Protein AF-A0A433RAN8-F1 (afdb_monomer_lite)

Sequence (89 aa):
MQFVTTPGVERLGSRDWNLIITIVTRLYQDNEYFLSFEAKTGNTVVTDGNENHLCTIDKLIFPPYVKVWAIYGDDGNSKYYTFLLPEEY

pLDDT: mean 94.04, std 3.19, range [83.56, 97.75]

Foldseek 3Di:
DAEAEDPVDVVQDWPDPPVVVVVVVVVVVVVQFKWKWADDPQWTFIDSVVPHGDDIGNHGGTDHPFMWMWGWDDPPPDTYTYIYGPVVD

Radius of gyration: 12.11 Å; chains: 1; bounding box: 30×25×30 Å

Structure (mmCIF, N/CA/C/O backbone):
data_AF-A0A433RAN8-F1
#
_entry.id   AF-A0A433RAN8-F1
#
loop_
_atom_site.group_PDB
_atom_site.id
_atom_site.type_symbol
_atom_site.label_ato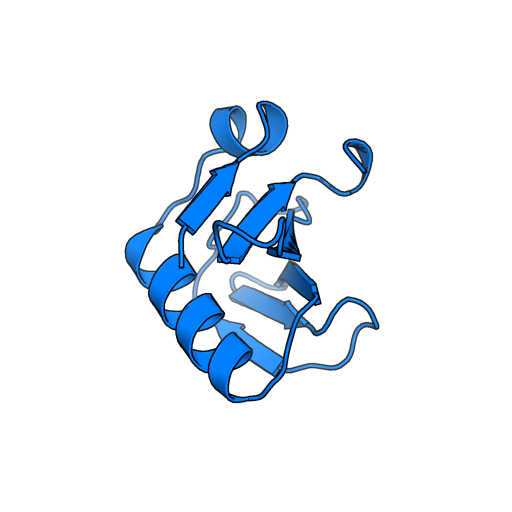m_id
_atom_site.label_alt_id
_atom_site.label_comp_id
_atom_site.label_asym_id
_atom_site.label_entity_id
_atom_site.label_seq_id
_atom_site.pdbx_PDB_ins_code
_atom_site.Cartn_x
_atom_site.Cartn_y
_atom_site.Cartn_z
_atom_site.occupancy
_atom_site.B_iso_or_equiv
_atom_site.auth_seq_id
_atom_site.auth_comp_id
_atom_site.auth_asym_id
_atom_site.auth_atom_id
_atom_site.pdbx_PDB_model_num
ATOM 1 N N . MET A 1 1 ? 12.404 -5.909 -6.138 1.00 85.25 1 MET A N 1
ATOM 2 C CA . MET A 1 1 ? 11.548 -4.736 -5.880 1.00 85.25 1 MET A CA 1
ATOM 3 C C . MET A 1 1 ? 12.056 -4.086 -4.612 1.00 85.25 1 MET A C 1
ATOM 5 O O . MET A 1 1 ? 12.256 -4.803 -3.639 1.00 85.25 1 MET A O 1
ATOM 9 N N . GLN A 1 2 ? 12.369 -2.795 -4.661 1.00 93.31 2 GLN A N 1
ATOM 10 C CA . GLN A 1 2 ? 12.814 -2.034 -3.494 1.00 93.31 2 GLN A CA 1
ATOM 11 C C . GLN A 1 2 ? 11.610 -1.401 -2.789 1.00 93.31 2 GLN A C 1
ATOM 13 O O . GLN A 1 2 ? 10.573 -1.174 -3.409 1.00 93.31 2 GLN A O 1
ATOM 18 N N . PHE A 1 3 ? 11.757 -1.113 -1.501 1.00 94.56 3 PHE A N 1
ATOM 19 C CA . PHE A 1 3 ? 10.747 -0.423 -0.708 1.00 94.56 3 PHE A CA 1
ATOM 20 C C . PHE A 1 3 ? 11.412 0.769 -0.041 1.00 94.56 3 PHE A C 1
ATOM 22 O O . PHE A 1 3 ? 12.411 0.602 0.658 1.00 94.56 3 PHE A O 1
ATOM 29 N N . VAL A 1 4 ? 10.881 1.955 -0.300 1.00 94.94 4 VAL A N 1
ATOM 30 C CA . VAL A 1 4 ? 11.403 3.217 0.220 1.00 94.94 4 VAL A CA 1
ATOM 31 C C . VAL A 1 4 ? 10.298 3.942 0.971 1.00 94.94 4 VAL A C 1
ATOM 33 O O . VAL A 1 4 ? 9.119 3.780 0.668 1.00 94.94 4 VAL A O 1
ATOM 36 N N . THR A 1 5 ? 10.670 4.716 1.978 1.00 95.81 5 THR A N 1
ATOM 37 C CA . THR A 1 5 ? 9.742 5.417 2.867 1.00 95.81 5 THR A CA 1
ATOM 38 C C . THR A 1 5 ? 10.085 6.894 2.897 1.00 95.81 5 THR A C 1
ATOM 40 O O . THR A 1 5 ? 11.258 7.260 2.920 1.00 95.81 5 THR A O 1
ATOM 43 N N . THR A 1 6 ? 9.076 7.756 2.916 1.00 96.69 6 THR A N 1
ATOM 44 C CA . THR A 1 6 ? 9.275 9.170 3.238 1.00 96.69 6 THR A CA 1
ATOM 45 C C . THR A 1 6 ? 9.546 9.355 4.734 1.00 96.69 6 THR A C 1
ATOM 47 O O . THR A 1 6 ? 9.151 8.513 5.552 1.00 96.69 6 THR A O 1
ATOM 50 N N . PRO A 1 7 ? 10.150 10.487 5.142 1.00 95.75 7 PRO A N 1
ATOM 51 C CA . PRO A 1 7 ? 10.364 10.787 6.555 1.00 95.75 7 PRO A CA 1
ATOM 52 C C . PRO A 1 7 ? 9.076 10.785 7.394 1.00 95.75 7 PRO A C 1
ATOM 54 O O . PRO A 1 7 ? 9.128 10.480 8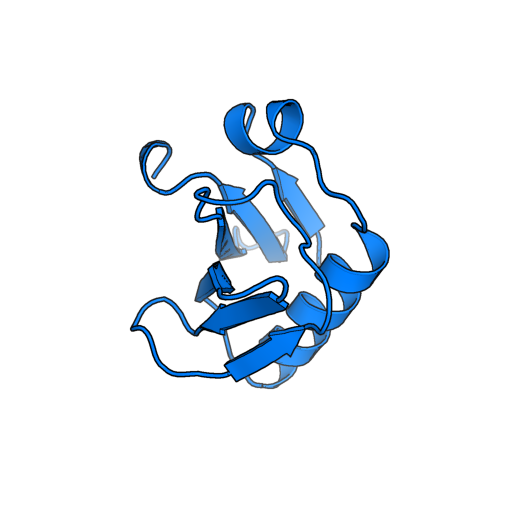.586 1.00 95.75 7 PRO A O 1
ATOM 57 N N . GLY A 1 8 ? 7.920 11.140 6.819 1.00 94.81 8 GLY A N 1
ATOM 58 C CA . GLY A 1 8 ? 6.622 11.055 7.488 1.00 94.81 8 GLY A CA 1
ATOM 59 C C . GLY A 1 8 ? 6.268 9.627 7.890 1.00 94.81 8 GLY A C 1
ATOM 60 O O . GLY A 1 8 ? 5.973 9.378 9.061 1.00 94.81 8 GLY A O 1
ATOM 61 N N . VAL A 1 9 ? 6.382 8.679 6.958 1.00 95.38 9 VAL A N 1
ATOM 62 C CA . VAL A 1 9 ? 6.104 7.258 7.218 1.00 95.38 9 VAL A CA 1
ATOM 63 C C . VAL A 1 9 ? 7.158 6.628 8.130 1.00 95.38 9 VAL A C 1
ATOM 65 O O . VAL A 1 9 ? 6.809 5.832 9.002 1.00 95.38 9 VAL A O 1
ATOM 68 N N . GLU A 1 10 ? 8.432 7.009 8.005 1.00 94.19 10 GLU A N 1
ATOM 69 C CA . GLU A 1 10 ? 9.487 6.547 8.920 1.00 94.19 10 GLU A CA 1
ATOM 70 C C . GLU A 1 10 ? 9.203 6.941 10.371 1.00 94.19 10 GLU A C 1
ATOM 72 O O . GLU A 1 10 ? 9.313 6.109 11.273 1.00 94.19 10 GLU A O 1
ATOM 77 N N . ARG A 1 11 ? 8.792 8.197 10.602 1.00 93.81 11 ARG A N 1
ATOM 78 C CA . ARG A 1 11 ? 8.425 8.689 11.940 1.00 93.81 11 ARG A CA 1
ATOM 79 C C . ARG A 1 11 ? 7.151 8.046 12.472 1.00 93.81 11 ARG A C 1
ATOM 81 O O . ARG A 1 11 ? 7.049 7.827 13.677 1.00 93.81 11 ARG A O 1
ATOM 88 N N . LEU A 1 12 ? 6.188 7.773 11.594 1.00 92.25 12 LEU A N 1
ATOM 89 C CA . LEU A 1 12 ? 4.951 7.084 11.950 1.00 92.25 12 LEU A CA 1
ATOM 90 C C . LEU A 1 12 ? 5.240 5.664 12.459 1.00 92.25 12 LEU A C 1
ATOM 92 O O . LEU A 1 12 ? 4.618 5.201 13.418 1.00 92.25 12 LEU A O 1
ATOM 96 N N . GLY A 1 13 ? 6.196 4.996 11.810 1.00 87.12 13 GLY A N 1
ATOM 97 C CA . GLY A 1 13 ? 6.510 3.594 12.029 1.00 87.12 13 GLY A CA 1
ATOM 98 C C . GLY A 1 13 ? 5.407 2.661 11.521 1.00 87.12 13 GLY A C 1
ATOM 99 O O . GLY A 1 13 ? 4.268 3.052 11.272 1.00 87.12 13 GLY A O 1
ATOM 100 N N . SER A 1 14 ? 5.749 1.382 11.387 1.00 87.19 14 SER A N 1
ATOM 101 C CA . SER A 1 14 ? 4.796 0.310 11.092 1.00 87.19 14 SER A CA 1
ATOM 102 C C . SER A 1 14 ? 4.908 -0.779 12.144 1.00 87.19 14 SER A C 1
ATOM 104 O O . SER A 1 14 ? 5.984 -1.027 12.691 1.00 87.19 14 SER A O 1
ATOM 106 N N . ARG A 1 15 ? 3.792 -1.458 12.409 1.00 86.94 15 ARG A N 1
ATOM 107 C CA . ARG A 1 15 ? 3.755 -2.609 13.316 1.00 86.94 15 ARG A CA 1
ATOM 108 C C . ARG A 1 15 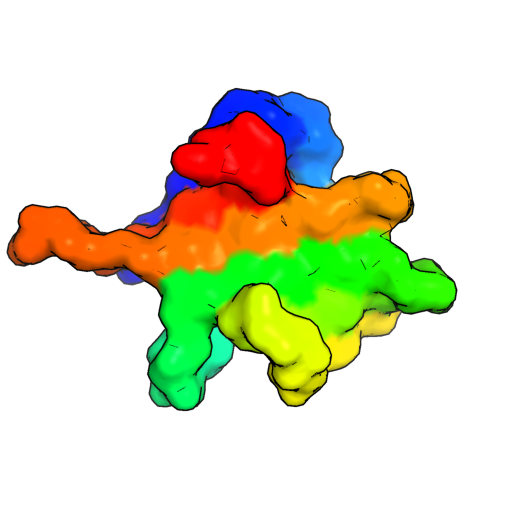? 4.268 -3.898 12.676 1.00 86.94 15 ARG A C 1
ATOM 110 O O . ARG A 1 15 ? 4.605 -4.819 13.412 1.00 86.94 15 ARG A O 1
ATOM 117 N N . ASP A 1 16 ? 4.291 -3.992 11.344 1.00 93.19 16 ASP A N 1
ATOM 118 C CA . ASP A 1 16 ? 4.706 -5.213 10.642 1.00 93.19 16 ASP A CA 1
ATOM 119 C C . ASP A 1 16 ? 5.114 -4.951 9.181 1.00 93.19 16 ASP A C 1
ATOM 121 O O . ASP A 1 16 ? 4.314 -5.074 8.250 1.00 93.19 16 ASP A O 1
ATOM 125 N N . TRP A 1 17 ? 6.385 -4.604 8.974 1.00 93.12 17 TRP A N 1
ATOM 126 C CA . TRP A 1 17 ? 6.939 -4.386 7.634 1.00 93.12 17 TRP A CA 1
ATOM 127 C C . TRP A 1 17 ? 6.990 -5.653 6.776 1.00 93.12 17 TRP A C 1
ATOM 129 O O . TRP A 1 17 ? 6.783 -5.569 5.567 1.00 93.12 17 TRP A O 1
ATOM 139 N N . ASN A 1 18 ? 7.203 -6.829 7.372 1.00 94.19 18 ASN A N 1
ATOM 140 C CA . ASN A 1 18 ? 7.261 -8.085 6.620 1.00 94.19 18 ASN A CA 1
ATOM 141 C C . ASN A 1 18 ? 5.904 -8.413 5.987 1.00 94.19 18 ASN A C 1
ATOM 143 O O . ASN A 1 18 ? 5.834 -8.815 4.821 1.00 94.19 18 ASN A O 1
ATOM 147 N N . LEU A 1 19 ? 4.817 -8.198 6.733 1.00 94.56 19 LEU A N 1
ATOM 148 C CA . LEU A 1 19 ? 3.470 -8.367 6.203 1.00 94.56 19 LEU A CA 1
ATOM 149 C C . LEU A 1 19 ? 3.155 -7.335 5.114 1.00 94.56 19 LEU A C 1
ATOM 151 O O . LEU A 1 19 ? 2.641 -7.728 4.068 1.00 94.56 19 LEU A O 1
ATOM 155 N N . ILE A 1 20 ? 3.497 -6.054 5.317 1.00 94.50 20 ILE A N 1
ATOM 156 C CA . ILE A 1 20 ? 3.327 -5.020 4.280 1.00 94.50 20 ILE A CA 1
ATOM 157 C C . ILE A 1 20 ? 4.021 -5.457 2.988 1.00 94.50 20 ILE A C 1
ATOM 159 O O . ILE A 1 20 ? 3.391 -5.495 1.936 1.00 94.50 20 ILE A O 1
ATOM 163 N N . ILE A 1 21 ? 5.304 -5.819 3.070 1.00 94.69 21 ILE A N 1
ATOM 164 C CA . ILE A 1 21 ? 6.112 -6.224 1.915 1.00 94.69 21 ILE A CA 1
ATOM 165 C C . ILE A 1 21 ? 5.471 -7.412 1.192 1.00 94.69 21 ILE A C 1
ATOM 167 O O . ILE A 1 21 ? 5.399 -7.418 -0.038 1.00 94.69 21 ILE A O 1
ATOM 171 N N . THR A 1 22 ? 4.965 -8.392 1.943 1.00 95.25 22 THR A N 1
ATOM 172 C CA . THR A 1 22 ? 4.283 -9.567 1.383 1.00 95.25 22 THR A CA 1
ATOM 173 C C . THR A 1 22 ? 3.021 -9.167 0.616 1.00 95.25 22 THR A C 1
ATOM 175 O O . THR A 1 22 ? 2.831 -9.601 -0.520 1.00 95.25 22 THR A O 1
ATOM 178 N N . ILE A 1 23 ? 2.187 -8.302 1.201 1.00 95.00 23 ILE A N 1
ATOM 179 C CA . ILE A 1 23 ? 0.941 -7.826 0.586 1.00 95.00 23 ILE A CA 1
ATOM 180 C C . ILE A 1 23 ? 1.234 -7.015 -0.674 1.00 95.00 23 ILE A C 1
ATOM 182 O O . ILE A 1 23 ? 0.687 -7.321 -1.729 1.00 95.00 23 ILE A O 1
ATOM 186 N N . VAL A 1 24 ? 2.135 -6.033 -0.594 1.00 95.81 24 VAL A N 1
ATOM 187 C CA . VAL A 1 24 ? 2.490 -5.189 -1.744 1.00 95.81 24 VAL A CA 1
ATOM 188 C C . VAL A 1 24 ? 3.091 -6.026 -2.869 1.00 95.81 24 VAL A C 1
ATOM 190 O O . VAL A 1 24 ? 2.738 -5.839 -4.028 1.00 95.81 24 VAL A O 1
ATOM 193 N N . THR A 1 25 ? 3.946 -7.001 -2.549 1.00 95.44 25 THR A N 1
ATOM 194 C CA . THR A 1 25 ? 4.519 -7.902 -3.562 1.00 95.44 25 THR A CA 1
ATOM 195 C C . THR A 1 25 ? 3.449 -8.740 -4.250 1.00 95.44 25 THR A C 1
ATOM 197 O O . THR A 1 25 ? 3.513 -8.921 -5.464 1.00 95.44 25 THR A O 1
ATOM 200 N N . ARG A 1 26 ? 2.459 -9.241 -3.501 1.00 96.12 26 ARG A N 1
ATOM 201 C CA . ARG A 1 26 ? 1.357 -10.008 -4.085 1.00 96.12 26 ARG A CA 1
ATOM 202 C C . ARG A 1 26 ? 0.472 -9.132 -4.971 1.00 96.12 26 ARG A C 1
ATOM 204 O O . ARG A 1 26 ? 0.206 -9.524 -6.099 1.00 96.12 26 ARG A O 1
ATOM 211 N N . LEU A 1 27 ? 0.078 -7.952 -4.494 1.00 96.25 27 LEU A N 1
ATOM 212 C CA . LEU A 1 27 ? -0.781 -7.024 -5.238 1.00 96.25 27 LEU A CA 1
ATOM 213 C C . LEU A 1 27 ? -0.082 -6.464 -6.486 1.00 96.25 27 LEU A C 1
ATOM 215 O O . LEU A 1 27 ? -0.705 -6.327 -7.532 1.00 96.25 27 LEU A O 1
ATOM 219 N N . TYR A 1 28 ? 1.237 -6.265 -6.433 1.00 95.25 28 TYR A N 1
ATOM 220 C CA . TYR A 1 28 ? 2.033 -5.938 -7.617 1.00 95.25 28 TYR A CA 1
ATOM 221 C C . TYR A 1 28 ? 1.922 -7.002 -8.721 1.00 95.25 28 TYR A C 1
ATOM 223 O O . TYR A 1 28 ? 1.832 -6.659 -9.898 1.00 95.25 28 TYR A O 1
ATOM 231 N N . GLN A 1 29 ? 1.908 -8.294 -8.367 1.00 94.69 29 GLN A N 1
ATOM 232 C CA . GLN A 1 29 ? 1.720 -9.379 -9.345 1.00 94.69 29 GLN A CA 1
ATOM 233 C C . GLN A 1 29 ? 0.321 -9.370 -9.971 1.00 94.69 29 GLN A C 1
ATOM 235 O O . GLN A 1 29 ? 0.151 -9.882 -11.075 1.00 94.69 29 GLN A O 1
ATOM 240 N N . ASP A 1 30 ? -0.652 -8.778 -9.280 1.00 95.38 30 ASP A N 1
ATOM 241 C CA . ASP A 1 30 ? -2.020 -8.602 -9.758 1.00 95.38 30 ASP A CA 1
ATOM 242 C C . ASP A 1 30 ? -2.195 -7.261 -10.521 1.00 95.38 30 ASP A C 1
ATOM 244 O O . ASP A 1 30 ? -3.290 -6.944 -10.971 1.00 95.38 30 ASP A O 1
ATOM 248 N N . ASN A 1 31 ? -1.093 -6.538 -10.785 1.00 94.62 31 ASN A N 1
ATOM 249 C CA . ASN A 1 31 ? -1.006 -5.241 -11.480 1.00 94.62 31 ASN A CA 1
ATOM 250 C C . ASN A 1 31 ? -1.568 -4.039 -10.712 1.00 94.62 31 ASN A C 1
ATOM 252 O O . ASN A 1 31 ? -1.886 -3.013 -11.312 1.00 94.62 31 ASN A O 1
ATOM 256 N N . GLU A 1 32 ? -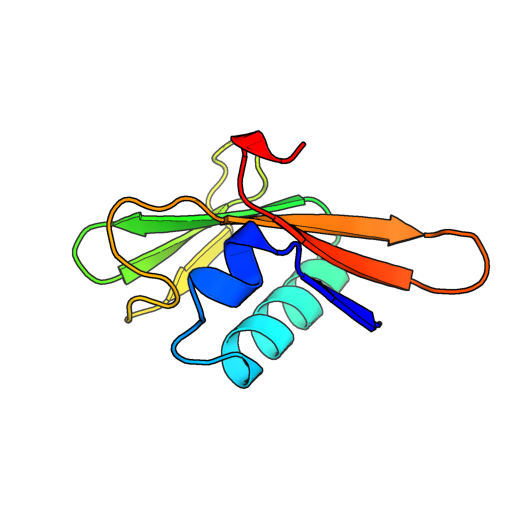1.621 -4.131 -9.388 1.00 96.75 32 GLU A N 1
ATOM 257 C CA . GLU A 1 32 ? -1.867 -2.965 -8.550 1.00 96.75 32 GLU A CA 1
ATOM 258 C C . GLU A 1 32 ? -0.571 -2.160 -8.424 1.00 96.75 32 GLU A C 1
ATOM 260 O O . GLU A 1 32 ? 0.479 -2.722 -8.096 1.00 96.75 32 GLU A O 1
ATOM 265 N N . TYR A 1 33 ? -0.637 -0.856 -8.711 1.00 96.19 33 TYR A N 1
ATOM 266 C CA . TYR A 1 33 ? 0.515 0.065 -8.713 1.00 96.19 33 TYR A CA 1
ATOM 267 C C . TYR A 1 33 ? 0.347 1.258 -7.773 1.00 96.19 33 TYR A C 1
ATOM 269 O O . TYR A 1 33 ? 1.317 1.946 -7.459 1.00 96.19 33 TYR A O 1
ATOM 277 N N . PHE A 1 34 ? -0.871 1.498 -7.305 1.00 97.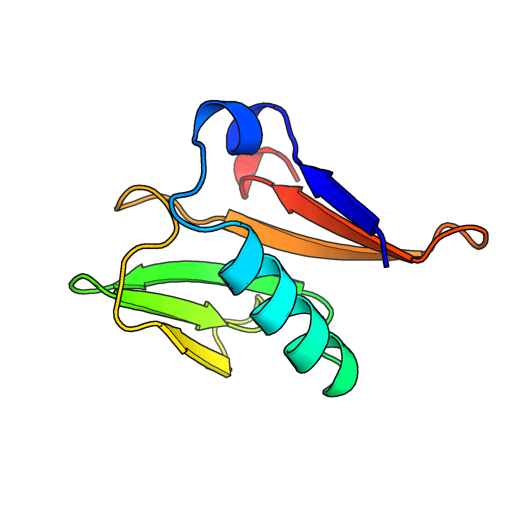44 34 PHE A N 1
ATOM 278 C CA . PHE A 1 34 ? -1.163 2.458 -6.259 1.00 97.44 34 PHE A CA 1
ATOM 279 C C . PHE A 1 34 ? -1.962 1.720 -5.198 1.00 97.44 34 PHE A C 1
ATOM 281 O O . PHE A 1 34 ? -3.029 1.192 -5.469 1.00 97.44 34 PHE A O 1
ATOM 288 N N . LEU A 1 35 ? -1.415 1.652 -3.991 1.00 97.75 35 LEU A N 1
ATOM 289 C CA . LEU A 1 35 ? -2.066 1.076 -2.834 1.00 97.75 35 LEU A CA 1
ATOM 290 C C . LEU A 1 35 ? -2.300 2.151 -1.778 1.00 97.75 35 LEU A C 1
ATOM 292 O O . LEU A 1 35 ? -1.464 3.025 -1.557 1.00 97.75 35 LEU A O 1
ATOM 296 N N . SER A 1 36 ? -3.413 2.049 -1.068 1.00 97.19 36 SER A N 1
ATOM 297 C CA . SER A 1 36 ? -3.727 2.892 0.077 1.00 97.19 36 SER A CA 1
ATOM 298 C C . SER A 1 36 ? -4.110 2.031 1.270 1.00 97.19 36 SER A C 1
ATOM 300 O O . SER A 1 36 ? -5.050 1.242 1.188 1.00 97.19 36 SER A O 1
ATOM 302 N N . PHE A 1 37 ? -3.414 2.239 2.384 1.00 96.44 37 PHE A N 1
ATOM 303 C CA . PHE A 1 37 ? -3.616 1.581 3.668 1.00 96.44 37 PHE A CA 1
ATOM 304 C C . PHE A 1 37 ? -4.365 2.527 4.603 1.00 96.44 37 PHE A C 1
ATOM 306 O O . PHE A 1 37 ? -3.869 3.607 4.928 1.00 96.44 37 PHE A O 1
ATOM 313 N N . GLU A 1 38 ? -5.545 2.116 5.057 1.00 94.62 38 GLU A N 1
ATOM 314 C CA . GLU A 1 38 ? -6.392 2.926 5.932 1.00 94.62 38 GLU A CA 1
ATOM 315 C C . GLU A 1 38 ? -6.922 2.094 7.102 1.00 94.62 38 GLU A C 1
ATOM 317 O O . GLU A 1 38 ? -7.367 0.957 6.935 1.00 94.62 38 GLU A O 1
ATOM 322 N N . ALA A 1 39 ? -6.882 2.653 8.309 1.00 93.56 39 ALA A N 1
ATOM 323 C CA . ALA A 1 39 ? -7.454 2.012 9.486 1.00 93.56 39 ALA A CA 1
ATOM 324 C C . ALA A 1 39 ? -8.992 2.107 9.473 1.00 93.56 39 ALA A C 1
ATOM 326 O O . ALA A 1 39 ? -9.541 3.206 9.507 1.00 93.56 39 ALA A O 1
ATOM 327 N N . LYS A 1 40 ? -9.693 0.968 9.512 1.00 91.56 40 LYS A N 1
ATOM 328 C CA . LYS A 1 40 ? -11.154 0.892 9.687 1.00 91.56 40 LYS A CA 1
ATOM 329 C C . LYS A 1 40 ? -11.511 -0.153 10.739 1.00 91.56 40 LYS A C 1
ATOM 331 O O . LYS A 1 40 ? -11.204 -1.330 10.586 1.00 91.56 40 LYS A O 1
ATOM 336 N N . THR A 1 41 ? -12.161 0.285 11.818 1.00 88.06 41 THR A N 1
ATOM 337 C CA . THR A 1 41 ? -12.727 -0.589 12.868 1.00 88.06 41 THR A CA 1
ATOM 338 C C . THR A 1 41 ? -11.725 -1.612 13.438 1.00 88.06 41 THR A C 1
ATOM 340 O O . THR A 1 41 ? -12.054 -2.773 13.645 1.00 88.06 41 THR A O 1
ATOM 343 N N . GLY A 1 42 ? -10.477 -1.195 13.682 1.00 89.31 42 GLY A N 1
ATOM 344 C CA . GLY A 1 42 ? -9.419 -2.064 14.231 1.00 89.31 42 GLY A CA 1
ATOM 345 C C . GLY A 1 42 ? -8.647 -2.894 13.196 1.00 89.31 42 GLY A C 1
ATOM 346 O O . GLY A 1 42 ? -7.611 -3.468 13.534 1.00 89.31 42 GLY A O 1
ATOM 347 N N . ASN A 1 43 ? -9.085 -2.870 11.938 1.00 94.62 43 ASN A N 1
ATOM 348 C CA . ASN A 1 43 ? -8.433 -3.515 10.804 1.00 94.62 43 ASN A CA 1
ATOM 349 C C . ASN A 1 43 ? -7.746 -2.476 9.912 1.00 94.62 43 ASN A C 1
ATOM 351 O O . ASN A 1 43 ? -8.048 -1.281 9.975 1.00 94.62 43 ASN A O 1
ATOM 355 N N . THR A 1 44 ? -6.840 -2.927 9.050 1.00 96.00 44 THR A N 1
ATOM 356 C CA . THR A 1 44 ? -6.319 -2.115 7.946 1.00 96.00 44 THR A CA 1
ATOM 357 C C . THR A 1 44 ? -6.961 -2.575 6.646 1.00 96.00 44 THR A C 1
ATOM 359 O O . THR A 1 44 ? -6.845 -3.735 6.262 1.00 96.00 44 THR A O 1
ATOM 362 N N . VAL A 1 45 ? -7.638 -1.660 5.962 1.00 96.56 45 VAL A N 1
ATOM 363 C CA . VAL A 1 45 ? -8.199 -1.877 4.630 1.00 96.56 45 VAL A CA 1
ATOM 364 C C . VAL A 1 45 ? -7.193 -1.383 3.599 1.00 96.56 45 VAL A C 1
ATOM 366 O O . VAL A 1 45 ? -6.675 -0.272 3.723 1.00 96.56 45 VAL A O 1
ATOM 369 N N . VAL A 1 46 ? -6.924 -2.216 2.596 1.00 97.38 46 VAL A N 1
ATOM 370 C CA . VAL A 1 46 ? -6.059 -1.888 1.461 1.00 97.38 46 VAL A CA 1
ATOM 371 C C . VAL A 1 46 ? -6.929 -1.658 0.227 1.00 97.38 46 VAL A C 1
ATOM 373 O O . VAL A 1 46 ? -7.822 -2.457 -0.070 1.00 97.38 46 VAL A O 1
ATOM 376 N N . THR A 1 47 ? -6.680 -0.553 -0.470 1.00 97.25 47 THR A N 1
ATOM 377 C CA . THR A 1 47 ? -7.395 -0.145 -1.694 1.00 97.25 47 THR A CA 1
ATOM 378 C C . THR A 1 47 ? -6.421 0.249 -2.799 1.00 97.25 47 THR A C 1
ATOM 380 O O . THR A 1 47 ? -5.257 0.497 -2.498 1.00 97.25 47 THR A O 1
ATOM 383 N N . ASP A 1 48 ? -6.891 0.352 -4.040 1.00 94.12 48 ASP A N 1
ATOM 384 C CA . ASP A 1 48 ? -6.109 0.705 -5.243 1.00 94.12 48 ASP A CA 1
ATOM 385 C C . ASP A 1 48 ? -5.848 2.223 -5.427 1.00 94.12 48 ASP A C 1
ATOM 387 O O . ASP A 1 48 ? -5.565 2.704 -6.524 1.00 94.12 48 ASP A O 1
ATOM 391 N N . GLY A 1 49 ? -6.032 3.023 -4.371 1.00 83.56 49 GLY A N 1
ATOM 392 C CA . GLY A 1 49 ? -5.975 4.489 -4.443 1.00 83.56 49 GLY A CA 1
ATOM 393 C C . GLY A 1 49 ? -7.248 5.157 -4.987 1.00 83.56 49 GLY A C 1
ATOM 394 O O . GLY A 1 49 ? -7.492 6.316 -4.654 1.00 83.56 49 GLY A O 1
ATOM 395 N N . ASN A 1 50 ? -8.114 4.422 -5.697 1.00 88.69 50 ASN A N 1
ATOM 396 C CA . ASN A 1 50 ? -9.445 4.856 -6.153 1.00 88.69 50 ASN A CA 1
ATOM 397 C C . ASN A 1 50 ? -10.577 4.305 -5.269 1.00 88.69 50 ASN A C 1
ATOM 399 O O . ASN A 1 50 ? -11.724 4.207 -5.699 1.00 88.69 50 ASN A O 1
ATOM 403 N N . GLU A 1 51 ? -10.247 3.935 -4.030 1.00 88.69 51 GLU A N 1
ATOM 404 C CA . GLU A 1 51 ? -11.164 3.357 -3.040 1.00 88.69 51 GLU A CA 1
ATOM 405 C C . GLU A 1 51 ? -11.722 1.968 -3.396 1.00 88.69 51 GLU A C 1
ATOM 407 O O . GLU A 1 51 ? -12.522 1.425 -2.626 1.00 88.69 51 GLU A O 1
ATOM 412 N N . ASN A 1 52 ? -11.262 1.328 -4.481 1.00 94.94 52 ASN A N 1
ATOM 413 C CA . ASN A 1 52 ? -11.646 -0.052 -4.756 1.00 94.94 52 ASN A CA 1
ATOM 414 C C . ASN A 1 52 ? -10.978 -0.974 -3.741 1.00 94.94 52 ASN A C 1
ATOM 416 O O . ASN A 1 52 ? -9.773 -0.906 -3.497 1.00 94.94 52 ASN A O 1
ATOM 420 N N . HIS A 1 53 ? -11.777 -1.838 -3.124 1.00 96.69 53 HIS A N 1
ATOM 421 C CA . HIS A 1 53 ? -11.297 -2.753 -2.103 1.00 96.69 53 HIS A CA 1
ATOM 422 C C . HIS A 1 53 ? -10.413 -3.850 -2.703 1.00 96.69 53 HIS A C 1
ATOM 424 O O . HIS A 1 53 ? -10.867 -4.590 -3.572 1.00 96.69 53 HIS A O 1
ATOM 430 N N . LEU A 1 54 ? -9.194 -4.000 -2.178 1.00 97.12 54 LEU A N 1
ATOM 431 C CA . LEU A 1 54 ? -8.267 -5.060 -2.580 1.00 97.12 54 LEU A CA 1
ATOM 432 C C . LEU A 1 54 ? -8.200 -6.169 -1.530 1.00 97.12 54 LEU A C 1
ATOM 434 O O . LEU A 1 54 ? -8.359 -7.346 -1.847 1.00 97.12 54 LEU A O 1
ATOM 438 N N . CYS A 1 55 ? -7.979 -5.805 -0.265 1.00 96.50 55 CYS A N 1
ATOM 439 C CA . CYS A 1 55 ? -7.998 -6.756 0.842 1.00 96.50 55 CYS A CA 1
ATOM 440 C C . CYS A 1 55 ? -8.191 -6.077 2.204 1.00 96.50 55 CYS A C 1
ATOM 442 O O . CYS A 1 55 ? -8.071 -4.857 2.354 1.00 96.50 55 CYS A O 1
ATOM 444 N N . THR A 1 56 ? -8.484 -6.894 3.217 1.00 96.69 56 THR A N 1
ATOM 445 C CA . THR A 1 56 ? -8.528 -6.486 4.626 1.00 96.69 56 THR A CA 1
ATOM 446 C C . THR A 1 56 ? -7.462 -7.241 5.405 1.00 96.69 56 THR A C 1
ATOM 448 O O . THR A 1 56 ? -7.275 -8.442 5.220 1.00 96.69 56 THR A O 1
ATOM 451 N N . ILE A 1 57 ? -6.774 -6.529 6.288 1.00 95.25 57 ILE A N 1
ATOM 452 C CA . ILE A 1 57 ? -5.823 -7.074 7.242 1.00 95.25 57 ILE A CA 1
ATOM 453 C C . ILE A 1 57 ? -6.465 -6.978 8.624 1.00 95.25 57 ILE A C 1
ATOM 455 O O . ILE A 1 57 ? -6.767 -5.873 9.082 1.00 95.25 57 ILE A O 1
ATOM 459 N N . ASP A 1 58 ? -6.607 -8.110 9.312 1.00 94.31 58 ASP A N 1
ATOM 460 C CA . ASP A 1 58 ? -7.236 -8.214 10.641 1.00 94.31 58 ASP A CA 1
ATOM 461 C C . ASP A 1 58 ? -6.343 -7.686 11.787 1.00 94.31 58 ASP A C 1
ATOM 463 O O . ASP A 1 58 ? -6.234 -8.270 12.865 1.00 94.31 58 ASP A O 1
ATOM 467 N N . LYS A 1 59 ? -5.621 -6.593 11.524 1.00 93.44 59 LYS A N 1
ATOM 468 C CA . LYS A 1 59 ? -4.877 -5.783 12.490 1.00 93.44 59 LYS A CA 1
ATOM 469 C C . LYS A 1 59 ? -4.559 -4.415 11.895 1.00 93.44 59 LYS A C 1
ATOM 471 O O . LYS A 1 59 ? -4.462 -4.256 10.680 1.00 93.44 59 LYS A O 1
ATOM 476 N N . LEU A 1 60 ? -4.290 -3.450 12.769 1.00 94.00 60 LEU A N 1
ATOM 477 C CA . LEU A 1 60 ? -3.740 -2.154 12.376 1.00 94.00 60 LEU A CA 1
ATOM 478 C C . LEU A 1 60 ? -2.261 -2.285 11.995 1.00 94.00 60 LEU A C 1
ATOM 480 O O . LEU A 1 60 ? -1.447 -2.706 12.819 1.00 94.00 60 LEU A O 1
ATOM 484 N N . ILE A 1 61 ? -1.916 -1.899 10.770 1.00 94.31 61 ILE A N 1
ATOM 485 C CA . ILE A 1 61 ? -0.532 -1.834 10.278 1.00 94.31 61 ILE A CA 1
ATOM 486 C C . ILE A 1 61 ? 0.143 -0.523 10.685 1.00 94.31 61 ILE A C 1
ATOM 488 O O . ILE A 1 61 ? 1.259 -0.526 11.207 1.00 94.31 61 ILE A O 1
ATOM 492 N N . PHE A 1 62 ? -0.574 0.578 10.491 1.00 93.81 62 PHE A N 1
ATOM 493 C CA . PHE A 1 62 ? -0.175 1.927 10.872 1.00 93.81 62 PHE A CA 1
ATOM 494 C C . PHE A 1 62 ? -1.045 2.422 12.040 1.00 93.81 62 PHE A C 1
ATOM 496 O O . PHE A 1 62 ? -2.083 1.814 12.337 1.00 93.81 62 PHE A O 1
ATOM 503 N N . PRO A 1 63 ? -0.639 3.492 12.745 1.00 91.94 63 PRO A N 1
ATOM 504 C CA . PRO A 1 63 ? -1.482 4.151 13.735 1.00 91.94 63 PRO A CA 1
ATOM 505 C C . PRO A 1 63 ? -2.882 4.487 13.190 1.00 91.94 63 PRO A C 1
ATOM 507 O O . PRO A 1 63 ? -3.038 4.766 12.000 1.00 91.94 63 PRO A O 1
ATOM 510 N N . PRO A 1 64 ? -3.919 4.453 14.048 1.00 88.56 64 PRO A N 1
ATOM 511 C CA . PRO A 1 64 ? -5.275 4.786 13.629 1.00 88.56 64 PRO A CA 1
ATOM 512 C C . PRO A 1 64 ? -5.354 6.233 13.122 1.00 88.56 64 PRO A C 1
ATOM 514 O O . PRO A 1 64 ? -4.587 7.087 13.561 1.00 88.56 64 PRO A O 1
ATOM 517 N N . TYR A 1 65 ? -6.314 6.499 12.230 1.00 86.88 65 TYR A N 1
ATOM 518 C CA . TYR A 1 65 ? -6.560 7.809 11.598 1.00 86.88 65 TYR A CA 1
ATOM 519 C C . TYR A 1 65 ? -5.468 8.313 10.645 1.00 86.88 65 TYR A C 1
ATOM 521 O O . TYR A 1 65 ? -5.545 9.453 10.196 1.00 86.88 65 TYR A O 1
ATOM 529 N N . VAL A 1 66 ? -4.485 7.477 10.300 1.00 91.31 66 VAL A N 1
ATOM 530 C CA . VAL A 1 66 ? -3.471 7.809 9.295 1.00 91.31 66 VAL A CA 1
ATOM 531 C C . VAL A 1 66 ? -3.688 6.960 8.052 1.00 91.31 66 VAL A C 1
ATOM 533 O O . VAL A 1 66 ? -3.813 5.735 8.132 1.00 91.31 66 VAL A O 1
ATOM 536 N N . LYS A 1 67 ? -3.745 7.631 6.902 1.00 94.56 67 LYS A N 1
ATOM 537 C CA . LYS A 1 67 ? -3.740 7.001 5.584 1.00 94.56 67 LYS A CA 1
ATOM 538 C C . LYS A 1 67 ? -2.299 6.978 5.091 1.00 94.56 67 LYS A C 1
ATOM 540 O O . LYS A 1 67 ? -1.622 7.998 5.156 1.00 94.56 67 LYS A O 1
ATOM 545 N N . VAL A 1 68 ? -1.831 5.827 4.625 1.00 96.50 68 VAL A N 1
ATOM 546 C CA . VAL A 1 68 ? -0.503 5.686 4.012 1.00 96.50 68 VAL A CA 1
ATOM 547 C C . VAL A 1 68 ? -0.688 5.179 2.596 1.00 96.50 68 VAL A C 1
ATOM 549 O O . VAL A 1 68 ? -1.425 4.219 2.366 1.00 96.50 68 VAL A O 1
ATOM 552 N N . TRP A 1 69 ? -0.024 5.814 1.644 1.00 97.38 69 TRP A N 1
ATOM 553 C CA . TRP A 1 69 ? 0.028 5.369 0.260 1.00 97.38 69 TRP A CA 1
ATOM 554 C C . TRP A 1 69 ? 1.289 4.560 0.014 1.00 97.38 69 TRP A C 1
ATOM 556 O O . TRP A 1 69 ? 2.320 4.828 0.619 1.00 97.38 69 TRP A O 1
ATOM 566 N N . ALA A 1 70 ? 1.203 3.576 -0.875 1.00 97.25 70 ALA A N 1
ATOM 567 C CA . ALA A 1 70 ? 2.350 2.925 -1.481 1.00 97.25 70 ALA A CA 1
ATOM 568 C C . ALA A 1 70 ? 2.206 3.037 -2.998 1.00 97.25 70 ALA A C 1
ATOM 570 O O . ALA A 1 70 ? 1.265 2.489 -3.573 1.00 97.25 70 ALA A O 1
ATOM 571 N N . ILE A 1 71 ? 3.122 3.761 -3.635 1.00 96.94 71 ILE A N 1
ATOM 572 C CA . ILE A 1 71 ? 3.066 4.059 -5.068 1.00 96.94 71 ILE A CA 1
ATOM 573 C C . ILE A 1 71 ? 4.257 3.406 -5.759 1.00 96.94 71 ILE A C 1
ATOM 575 O O . ILE A 1 71 ? 5.403 3.573 -5.334 1.00 96.94 71 ILE A O 1
ATOM 579 N N . TYR A 1 72 ? 3.975 2.653 -6.816 1.00 97.06 72 TYR A N 1
ATOM 580 C CA . TYR A 1 72 ? 4.979 2.035 -7.665 1.00 97.06 72 TYR A CA 1
ATOM 581 C C . TYR A 1 72 ? 5.724 3.089 -8.492 1.00 97.06 72 TYR A C 1
ATOM 583 O O . TYR A 1 72 ? 5.116 3.978 -9.088 1.00 97.06 72 TYR A O 1
ATOM 591 N N . GLY A 1 73 ? 7.040 2.934 -8.585 1.00 95.62 73 GLY A N 1
ATOM 592 C CA . GLY A 1 73 ? 7.910 3.673 -9.487 1.00 95.62 73 GLY A CA 1
ATOM 593 C C . GLY A 1 73 ? 8.882 2.747 -10.216 1.00 95.62 73 GLY A C 1
ATOM 594 O O . GLY A 1 73 ? 9.267 1.684 -9.718 1.00 95.62 73 GLY A O 1
ATOM 595 N N . ASP A 1 74 ? 9.275 3.170 -11.414 1.00 95.31 74 ASP A N 1
ATOM 596 C CA . ASP A 1 74 ? 10.289 2.521 -12.244 1.00 95.31 74 ASP A CA 1
ATOM 597 C C . ASP A 1 74 ? 11.167 3.613 -12.861 1.00 95.31 74 ASP A C 1
ATOM 599 O O . ASP A 1 74 ? 10.696 4.410 -13.674 1.00 95.31 74 ASP A O 1
ATOM 603 N N . ASP A 1 75 ? 12.428 3.684 -12.439 1.00 93.06 75 ASP A N 1
ATOM 604 C CA . ASP A 1 75 ? 13.401 4.656 -12.957 1.00 93.06 75 ASP A CA 1
ATOM 605 C C . ASP A 1 75 ? 14.239 4.094 -14.124 1.00 93.06 75 ASP A C 1
ATOM 607 O O . ASP A 1 75 ? 15.216 4.711 -14.553 1.00 93.06 75 ASP A O 1
ATOM 611 N N . GLY A 1 76 ? 13.881 2.908 -14.633 1.00 92.94 76 GLY A N 1
ATOM 612 C CA . GLY A 1 76 ? 14.612 2.177 -15.668 1.00 92.94 76 GLY A CA 1
ATOM 613 C C . GLY A 1 76 ? 15.767 1.316 -15.142 1.00 92.94 76 GLY A C 1
ATOM 614 O O . GLY A 1 76 ? 16.222 0.422 -15.854 1.00 92.94 76 GLY A O 1
ATOM 615 N N . ASN A 1 77 ? 16.218 1.528 -13.902 1.00 91.25 77 ASN A N 1
ATOM 616 C CA . ASN A 1 77 ? 17.254 0.726 -13.241 1.00 91.25 77 ASN A CA 1
ATOM 617 C C . ASN A 1 77 ? 16.678 -0.142 -12.119 1.00 91.25 77 ASN A C 1
ATOM 619 O O . ASN A 1 77 ? 17.171 -1.238 -11.847 1.00 91.25 77 ASN A O 1
ATOM 623 N N . SER A 1 78 ? 15.665 0.363 -11.425 1.00 91.81 78 SER A N 1
ATOM 624 C CA . SER A 1 78 ? 15.062 -0.249 -10.254 1.00 91.81 78 SER A CA 1
ATOM 625 C C . SER A 1 78 ? 13.558 -0.038 -10.240 1.00 91.81 78 SER A C 1
ATOM 627 O O . SER A 1 78 ? 13.038 1.048 -10.472 1.00 91.81 78 SER A O 1
ATOM 629 N N . LYS A 1 79 ? 12.867 -1.114 -9.868 1.00 94.56 79 LYS A N 1
ATOM 630 C CA . LYS A 1 79 ? 11.440 -1.109 -9.559 1.00 94.56 79 LYS A CA 1
ATOM 631 C C . LYS A 1 79 ? 11.260 -0.966 -8.063 1.00 94.56 79 LYS A C 1
ATOM 633 O O . LYS A 1 79 ? 11.796 -1.794 -7.307 1.00 94.56 79 LYS A O 1
ATOM 638 N N . TYR A 1 80 ? 10.509 0.036 -7.640 1.00 95.69 80 TYR A N 1
ATOM 639 C CA . TYR A 1 80 ? 10.346 0.364 -6.233 1.00 95.69 80 TYR A CA 1
ATOM 640 C C . TYR A 1 80 ? 8.906 0.721 -5.885 1.00 95.69 80 TYR A C 1
ATOM 642 O O . TYR A 1 80 ? 8.110 1.090 -6.739 1.00 95.69 80 TYR A O 1
ATOM 650 N N . TYR A 1 81 ? 8.590 0.588 -4.604 1.00 97.25 81 TYR A N 1
ATOM 651 C CA . TYR A 1 81 ? 7.399 1.159 -3.999 1.00 97.25 81 TYR A CA 1
ATOM 652 C C . TYR A 1 81 ? 7.816 2.221 -2.993 1.00 97.25 81 TYR A C 1
ATOM 654 O O . TYR A 1 81 ? 8.609 1.934 -2.093 1.00 97.25 81 TYR A O 1
ATOM 662 N N . THR A 1 82 ? 7.260 3.420 -3.135 1.00 97.31 82 THR A N 1
ATOM 663 C CA . THR A 1 82 ? 7.423 4.505 -2.168 1.00 97.31 82 THR A CA 1
ATOM 664 C C . THR A 1 82 ? 6.224 4.533 -1.241 1.00 97.31 82 THR A C 1
ATOM 666 O O . THR A 1 82 ? 5.103 4.728 -1.703 1.00 97.31 82 THR A O 1
ATOM 669 N N . PHE A 1 83 ? 6.461 4.352 0.057 1.00 97.31 83 PHE A N 1
ATOM 670 C CA . PHE A 1 83 ? 5.468 4.592 1.093 1.00 97.31 83 PHE A CA 1
ATOM 671 C C . PHE A 1 83 ? 5.524 6.046 1.540 1.00 97.31 83 PHE A C 1
ATOM 673 O O . PHE A 1 83 ? 6.588 6.526 1.933 1.00 97.31 83 PHE A O 1
ATOM 680 N N . LEU A 1 84 ? 4.379 6.719 1.513 1.00 96.94 84 LEU A N 1
ATOM 681 C CA . LEU A 1 84 ? 4.262 8.133 1.843 1.00 96.94 84 LEU A CA 1
ATOM 682 C C . LEU A 1 84 ? 2.916 8.466 2.484 1.00 96.94 84 LEU A C 1
ATOM 684 O O . LEU A 1 84 ? 1.927 7.752 2.295 1.00 96.94 84 LEU A O 1
ATOM 688 N N . LEU A 1 85 ? 2.876 9.562 3.235 1.00 96.56 85 LEU A N 1
ATOM 689 C CA . LEU A 1 85 ? 1.618 10.187 3.627 1.00 96.56 85 LEU A CA 1
ATOM 690 C C . LEU A 1 85 ? 1.020 10.929 2.414 1.00 96.56 85 LEU A C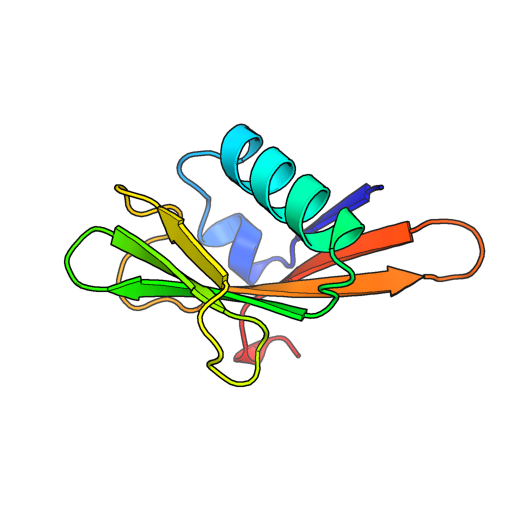 1
ATOM 692 O O . LEU A 1 85 ? 1.785 11.435 1.591 1.00 96.56 85 LEU A O 1
ATOM 696 N N . PRO A 1 86 ? -0.316 11.025 2.282 1.00 94.75 86 PRO A N 1
ATOM 697 C CA . PRO A 1 86 ? -0.955 11.759 1.189 1.00 94.75 86 PRO A CA 1
ATOM 698 C C . PRO A 1 86 ? -0.448 13.198 1.027 1.00 94.75 86 PRO A C 1
ATOM 700 O O . PRO A 1 86 ? -0.291 13.674 -0.089 1.00 94.75 86 PRO A O 1
ATOM 703 N N . GLU A 1 87 ? -0.160 13.880 2.134 1.00 94.75 87 GLU A N 1
ATOM 704 C CA . GLU A 1 87 ? 0.394 15.238 2.169 1.00 94.75 87 GLU A CA 1
ATOM 705 C C . GLU A 1 87 ? 1.864 15.361 1.720 1.00 94.75 87 GLU A C 1
ATOM 707 O O . GLU A 1 87 ? 2.369 16.477 1.609 1.00 94.75 87 GLU A O 1
ATOM 712 N N . GLU A 1 88 ? 2.563 14.247 1.482 1.00 92.44 88 GLU A N 1
ATOM 713 C CA . GLU A 1 88 ? 3.950 14.215 0.989 1.00 92.44 88 GLU A CA 1
ATOM 714 C C . GLU A 1 88 ? 4.050 13.958 -0.529 1.00 92.44 88 GLU A C 1
ATOM 716 O O . GLU A 1 88 ? 5.166 13.873 -1.047 1.00 92.44 88 GLU A O 1
ATOM 721 N N . TYR A 1 89 ? 2.913 13.818 -1.226 1.00 85.19 89 TYR A N 1
ATOM 722 C CA . TYR A 1 89 ? 2.819 13.669 -2.685 1.00 85.19 89 TYR A CA 1
ATOM 723 C C . TYR A 1 89 ? 2.663 15.028 -3.380 1.00 85.19 89 TYR A C 1
ATOM 725 O O . TYR A 1 89 ? 3.398 15.273 -4.364 1.00 85.19 89 TYR A O 1
#

Secondary structure (DSSP, 8-state):
-EEEE-HHHHHH--S-HHHHHHHHHHHHHTT--EEEEEEETTEEEEE-SSS-EEEEESS-SS-TT-EEEEEEEE-SS-EEEEEE-GGG-